Protein AF-A0A920PWQ1-F1 (afdb_monomer_lite)

pLDDT: mean 75.69, std 21.17, range [34.78, 96.69]

Foldseek 3Di:
DDWDQDPVVRDIDDDDDPDPLDHDDDDDDDDPPDDDDPVRVVRVVVSVVVVVVSVVVSCVPDVPDDDDPPPPPPDDDDDDDDD

Structure (mmCIF, N/CA/C/O backbone):
data_AF-A0A920PWQ1-F1
#
_entry.id   AF-A0A920PWQ1-F1
#
loop_
_atom_site.group_PDB
_atom_site.id
_atom_site.type_symbol
_atom_site.label_atom_id
_atom_site.label_alt_id
_atom_site.label_comp_id
_atom_site.label_asym_id
_atom_site.label_entity_id
_atom_site.label_seq_id
_atom_site.pdbx_PDB_ins_code
_atom_site.Cartn_x
_atom_site.Cartn_y
_atom_site.Cartn_z
_atom_site.occupancy
_atom_site.B_iso_or_equiv
_atom_site.auth_seq_id
_atom_site.auth_comp_id
_atom_site.auth_asym_id
_atom_site.auth_atom_id
_atom_site.pdbx_PDB_model_num
ATOM 1 N N . MET A 1 1 ? -18.064 0.368 9.676 1.00 67.56 1 MET A N 1
ATOM 2 C CA . MET A 1 1 ? -16.741 -0.122 10.112 1.00 67.56 1 MET A CA 1
ATOM 3 C C . MET A 1 1 ? -16.020 -0.747 8.925 1.00 67.56 1 MET A C 1
ATOM 5 O O . MET A 1 1 ? -16.613 -1.597 8.262 1.00 67.56 1 MET A O 1
ATOM 9 N N . LEU A 1 2 ? -14.810 -0.284 8.597 1.00 83.88 2 LEU A N 1
ATOM 10 C CA . LEU A 1 2 ? -14.060 -0.747 7.423 1.00 83.88 2 LEU A CA 1
ATOM 11 C C . LEU A 1 2 ? -13.351 -2.071 7.731 1.00 83.88 2 LEU A C 1
ATOM 13 O O . LEU A 1 2 ? -12.667 -2.190 8.745 1.00 83.88 2 LEU A O 1
ATOM 17 N N . HIS A 1 3 ? -13.507 -3.041 6.835 1.00 90.38 3 HIS A N 1
ATOM 18 C CA . HIS A 1 3 ? -12.847 -4.336 6.925 1.00 90.38 3 HIS A CA 1
ATOM 19 C C . HIS A 1 3 ? -11.874 -4.508 5.757 1.00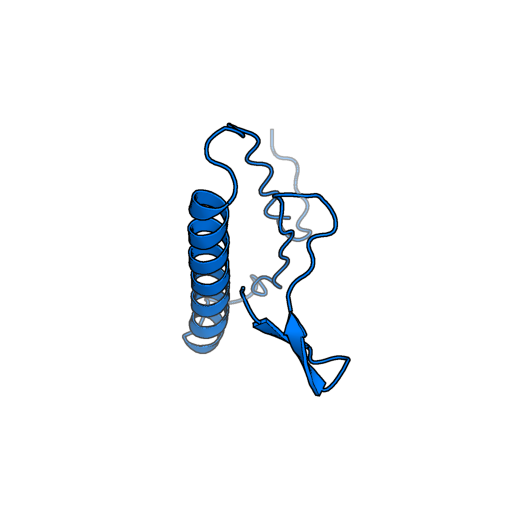 90.38 3 HIS A C 1
ATOM 21 O O . HIS A 1 3 ? -12.226 -4.217 4.612 1.00 90.38 3 HIS A O 1
ATOM 27 N N . ILE A 1 4 ? -10.665 -4.991 6.038 1.00 91.38 4 ILE A N 1
ATOM 28 C CA . ILE A 1 4 ? -9.618 -5.248 5.043 1.00 91.38 4 ILE A CA 1
ATOM 29 C C . ILE A 1 4 ? -9.186 -6.708 5.131 1.00 91.38 4 ILE A C 1
ATOM 31 O O . ILE A 1 4 ? -9.151 -7.317 6.198 1.00 91.38 4 ILE A O 1
ATOM 35 N N . TYR A 1 5 ? -8.853 -7.287 3.982 1.00 95.00 5 TYR A N 1
ATOM 36 C CA . TY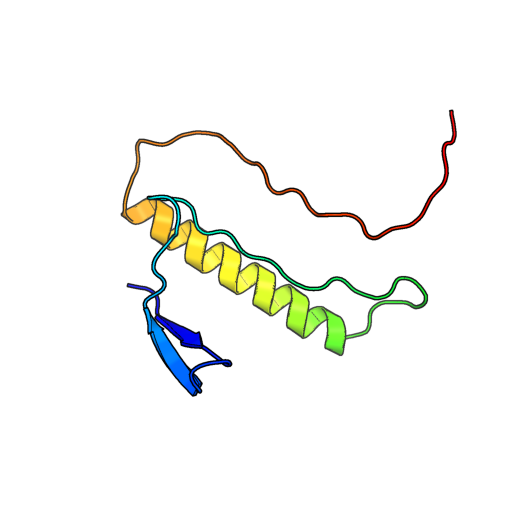R A 1 5 ? -8.261 -8.613 3.933 1.00 95.00 5 TYR A CA 1
ATOM 37 C C . TYR A 1 5 ? -6.813 -8.573 4.433 1.00 95.00 5 TYR A C 1
ATOM 39 O O . TYR A 1 5 ? -5.941 -7.969 3.806 1.00 95.00 5 TYR A O 1
ATOM 47 N N . ASN A 1 6 ? -6.553 -9.244 5.550 1.00 95.44 6 ASN A N 1
ATOM 48 C CA . ASN A 1 6 ? -5.219 -9.388 6.101 1.00 95.44 6 ASN A CA 1
ATOM 49 C C . ASN A 1 6 ? -4.516 -10.581 5.440 1.00 95.44 6 ASN A C 1
ATOM 51 O O . ASN A 1 6 ? -4.849 -11.737 5.699 1.00 95.44 6 ASN A O 1
ATOM 55 N N . THR A 1 7 ? -3.504 -10.311 4.617 1.00 95.81 7 THR A N 1
ATOM 56 C CA . THR A 1 7 ? -2.721 -11.353 3.935 1.00 95.81 7 THR A CA 1
ATOM 57 C C . THR A 1 7 ? -1.944 -12.255 4.901 1.00 95.81 7 THR A C 1
ATOM 59 O O . THR A 1 7 ? -1.800 -13.444 4.616 1.00 95.81 7 THR A O 1
ATOM 62 N N . LEU A 1 8 ? -1.485 -11.739 6.051 1.00 95.31 8 LEU A N 1
ATOM 63 C CA . LEU A 1 8 ? -0.786 -12.532 7.074 1.00 95.31 8 LEU A CA 1
ATOM 64 C C . LEU A 1 8 ? -1.727 -13.570 7.699 1.00 95.31 8 LEU A C 1
ATOM 66 O O . LEU A 1 8 ? -1.350 -14.722 7.897 1.00 95.31 8 LEU A O 1
ATOM 70 N N . ALA A 1 9 ? -2.964 -13.159 7.974 1.00 96.12 9 ALA A N 1
ATOM 71 C CA . ALA A 1 9 ? -3.967 -13.970 8.653 1.00 96.12 9 ALA A CA 1
ATOM 72 C C . ALA A 1 9 ? -4.928 -14.713 7.701 1.00 96.12 9 ALA A C 1
ATOM 74 O O . ALA A 1 9 ? -5.707 -15.556 8.147 1.00 96.12 9 ALA A O 1
ATOM 75 N N . LYS A 1 10 ? -4.876 -14.393 6.401 1.00 96.62 10 LYS A N 1
ATOM 76 C CA . LYS A 1 10 ? -5.732 -14.900 5.313 1.00 96.62 10 LYS A CA 1
ATOM 77 C C . LYS A 1 10 ? -7.234 -14.795 5.592 1.00 96.62 10 LYS A C 1
ATOM 79 O O . LYS A 1 10 ? -8.010 -15.677 5.229 1.00 96.62 10 LYS A O 1
ATOM 84 N N . ARG A 1 11 ? -7.650 -13.716 6.249 1.00 96.69 11 ARG A N 1
ATOM 85 C CA . ARG A 1 11 ? -9.054 -13.448 6.577 1.00 96.69 11 ARG A CA 1
ATOM 86 C C . ARG A 1 11 ? -9.350 -11.961 6.497 1.00 96.69 11 ARG A C 1
ATOM 88 O O . ARG A 1 11 ? -8.443 -11.133 6.518 1.00 96.69 11 ARG A O 1
ATOM 95 N N . VAL A 1 12 ? -10.631 -11.643 6.400 1.00 96.06 12 VAL A N 1
ATOM 96 C CA . VAL A 1 12 ? -11.121 -10.270 6.485 1.00 96.06 12 VAL A CA 1
ATOM 97 C C . VAL A 1 12 ? -11.164 -9.867 7.957 1.00 96.06 12 VAL A C 1
ATOM 99 O O . VAL A 1 12 ? -11.756 -10.575 8.769 1.00 96.06 12 VAL A O 1
ATOM 102 N N . GLU A 1 13 ? -10.518 -8.757 8.293 1.00 94.50 13 GLU A N 1
ATOM 103 C CA . GLU A 1 13 ? -10.434 -8.224 9.652 1.00 94.50 13 GLU A CA 1
ATOM 104 C C . GLU A 1 13 ? -10.857 -6.760 9.682 1.00 94.50 13 GLU A C 1
ATOM 106 O O . GLU A 1 13 ? -10.737 -6.033 8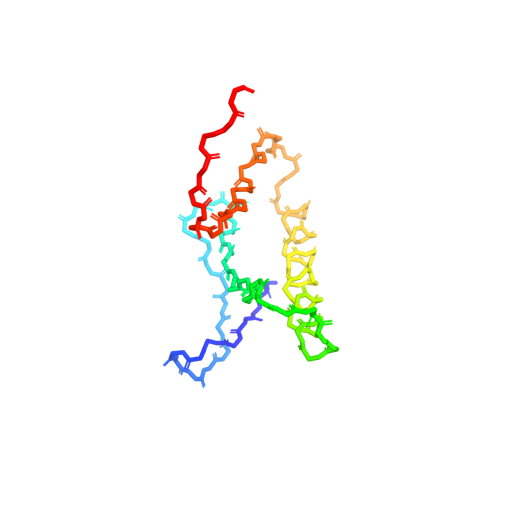.694 1.00 94.50 13 GLU A O 1
ATOM 111 N N . GLU A 1 14 ? -11.353 -6.327 10.832 1.00 91.19 14 GLU A N 1
ATOM 112 C CA . GLU A 1 14 ? -11.624 -4.923 11.101 1.00 91.19 14 GLU A CA 1
ATOM 113 C C . GLU A 1 14 ? -10.312 -4.155 11.314 1.00 91.19 14 GLU A C 1
ATOM 115 O O . GLU A 1 14 ? -9.410 -4.626 12.011 1.00 91.19 14 GLU A O 1
ATOM 120 N N . ILE A 1 15 ? -10.204 -2.958 10.733 1.00 87.56 15 ILE A N 1
ATOM 121 C CA . ILE A 1 15 ? -9.043 -2.093 10.962 1.00 87.56 15 ILE A CA 1
ATOM 122 C C . ILE A 1 15 ? -9.149 -1.463 12.350 1.00 87.56 15 ILE A C 1
ATOM 124 O O . ILE A 1 15 ? -10.029 -0.641 12.597 1.00 87.56 15 ILE A O 1
ATOM 128 N N . GLN A 1 16 ? -8.194 -1.779 13.221 1.00 87.00 16 GLN A N 1
ATOM 129 C CA . GLN A 1 16 ? -8.044 -1.136 14.524 1.00 87.00 16 GLN A CA 1
ATOM 130 C C . GLN A 1 16 ? -6.841 -0.184 14.476 1.00 87.00 16 GLN A C 1
ATOM 132 O O . GLN A 1 16 ? -5.704 -0.651 14.365 1.00 87.00 16 GLN A O 1
ATOM 137 N N . PRO A 1 17 ? -7.052 1.145 14.497 1.00 84.50 17 PRO A N 1
ATOM 138 C CA . PRO A 1 17 ? -5.953 2.099 14.434 1.00 84.50 17 PRO A CA 1
ATOM 139 C C . PRO A 1 17 ? -5.121 2.065 15.719 1.00 84.50 17 PRO A C 1
ATOM 141 O O . PRO A 1 17 ? -5.667 2.042 16.820 1.00 84.50 17 PRO A O 1
ATOM 144 N N . ALA A 1 18 ? -3.794 2.131 15.579 1.00 84.75 18 ALA A N 1
ATOM 145 C CA . ALA A 1 18 ? -2.879 2.202 16.720 1.00 84.75 18 ALA A CA 1
ATOM 146 C C . ALA A 1 18 ? -3.039 3.508 17.520 1.00 84.75 18 ALA A C 1
ATOM 148 O O . ALA A 1 18 ? -2.902 3.513 18.741 1.00 84.75 18 ALA A O 1
ATOM 149 N N . THR A 1 19 ? -3.359 4.610 16.834 1.00 82.94 19 THR A N 1
ATOM 150 C CA . THR A 1 19 ? -3.673 5.908 17.444 1.00 82.94 19 THR A CA 1
ATOM 151 C C . THR A 1 19 ? -5.123 6.278 17.126 1.00 82.94 19 THR A C 1
ATOM 153 O O . THR A 1 19 ? -5.484 6.316 15.947 1.00 82.94 19 THR A O 1
ATOM 156 N N . PRO A 1 20 ? -5.977 6.582 18.122 1.00 80.75 20 PRO A N 1
ATOM 157 C CA . PRO A 1 20 ? -7.373 6.929 17.872 1.00 80.75 20 PRO A CA 1
ATOM 158 C C . PRO A 1 20 ? -7.524 8.063 16.851 1.00 80.75 20 PRO A C 1
ATOM 160 O O . PRO A 1 20 ? -6.918 9.123 16.980 1.00 80.75 20 PRO A O 1
ATOM 163 N N . GLY A 1 21 ? -8.338 7.829 15.821 1.00 77.69 21 GLY A N 1
ATOM 164 C CA . GLY A 1 21 ? -8.583 8.796 14.749 1.00 77.69 21 GLY A CA 1
ATOM 165 C C . GLY A 1 21 ? -7.492 8.871 13.675 1.00 77.69 21 GLY A C 1
ATOM 166 O O . GLY A 1 21 ? -7.681 9.601 12.701 1.00 77.69 21 GLY A O 1
ATOM 167 N N . PHE A 1 22 ? -6.389 8.126 13.795 1.00 80.56 22 PHE A N 1
ATOM 168 C CA . PHE A 1 22 ? -5.301 8.130 12.819 1.00 80.56 22 PHE A CA 1
ATOM 169 C C . PHE A 1 22 ? -5.012 6.723 12.291 1.00 80.56 22 PHE A C 1
ATOM 171 O O . PHE A 1 22 ? -4.723 5.802 13.052 1.00 80.56 22 PHE A O 1
ATOM 178 N N . ILE A 1 23 ? -5.091 6.564 10.970 1.00 86.12 23 ILE A N 1
ATOM 179 C CA . ILE A 1 23 ? -4.749 5.318 10.286 1.00 86.12 23 ILE A CA 1
ATOM 180 C C . ILE A 1 23 ? -3.468 5.554 9.499 1.00 86.12 23 ILE A C 1
ATOM 182 O O . ILE A 1 23 ? -3.420 6.385 8.593 1.00 86.12 23 ILE A O 1
ATOM 186 N N . GLU A 1 24 ? -2.433 4.807 9.861 1.00 86.31 24 GLU A N 1
ATOM 187 C CA . GLU A 1 24 ? -1.153 4.805 9.166 1.00 86.31 24 GLU A CA 1
ATOM 188 C C . GLU A 1 24 ? -1.192 3.798 8.021 1.00 86.31 24 GLU A C 1
ATOM 190 O O . GLU A 1 24 ? -1.542 2.632 8.205 1.00 86.31 24 GLU A O 1
ATOM 195 N N . MET A 1 25 ? -0.821 4.248 6.824 1.00 89.12 25 MET A N 1
ATOM 196 C CA . MET A 1 25 ? -0.797 3.417 5.627 1.00 89.12 25 MET A CA 1
ATOM 197 C C . MET A 1 25 ? 0.536 3.584 4.902 1.00 89.12 25 MET A C 1
ATOM 199 O O . MET A 1 25 ? 0.957 4.700 4.601 1.00 89.12 25 MET A O 1
ATOM 203 N N . TYR A 1 26 ? 1.172 2.461 4.573 1.00 91.94 26 TYR A N 1
ATOM 204 C CA . TYR A 1 26 ? 2.389 2.413 3.770 1.00 91.94 26 TYR A CA 1
ATOM 205 C C . TYR A 1 26 ? 2.149 1.639 2.474 1.00 91.94 26 TYR A C 1
ATOM 207 O O . TYR A 1 26 ? 1.498 0.595 2.477 1.00 91.94 26 TYR A O 1
ATOM 215 N N . THR A 1 27 ? 2.720 2.132 1.373 1.00 91.19 27 THR A N 1
ATOM 216 C CA . THR A 1 27 ? 2.747 1.424 0.089 1.00 91.19 27 THR A CA 1
ATOM 217 C C . THR A 1 27 ? 4.126 1.530 -0.545 1.00 91.19 27 THR A C 1
ATOM 219 O O . THR A 1 27 ? 4.819 2.537 -0.400 1.00 91.19 27 THR A O 1
ATOM 222 N N . CYS A 1 28 ? 4.546 0.468 -1.228 1.00 91.00 28 CYS A N 1
ATOM 223 C CA . CYS A 1 28 ? 5.815 0.448 -1.942 1.00 91.00 28 CYS A CA 1
ATOM 224 C C . CYS A 1 28 ? 5.753 1.335 -3.199 1.00 91.00 28 CYS A C 1
ATOM 226 O O . CYS A 1 28 ? 4.786 1.300 -3.958 1.00 91.00 28 CYS A O 1
ATOM 228 N N . GLY A 1 29 ? 6.803 2.128 -3.425 1.00 87.88 29 GLY A N 1
ATOM 229 C CA . GLY A 1 29 ? 6.943 2.981 -4.610 1.00 87.88 29 GLY A CA 1
ATOM 230 C C . GLY A 1 29 ? 7.514 2.246 -5.833 1.00 87.88 29 GLY A C 1
ATOM 231 O O . GLY A 1 29 ? 7.951 1.098 -5.720 1.00 87.88 29 GLY A O 1
ATOM 232 N N . PRO A 1 30 ? 7.526 2.889 -7.016 1.00 90.56 30 PRO A N 1
ATOM 233 C CA . PRO A 1 30 ? 8.098 2.305 -8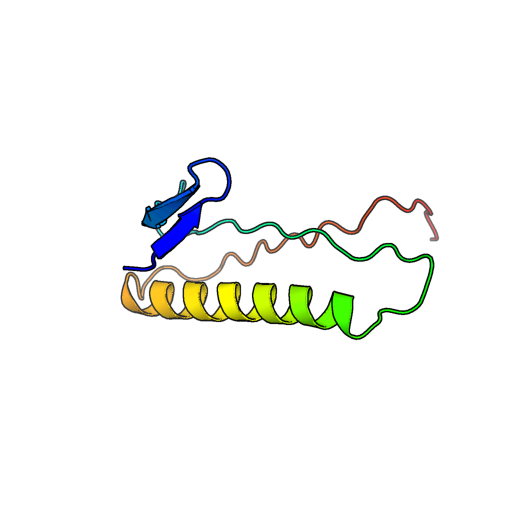.224 1.00 90.56 30 PRO A CA 1
ATOM 234 C C . PRO A 1 30 ? 9.623 2.359 -8.176 1.00 90.56 30 PRO A C 1
ATOM 236 O O . PRO A 1 30 ? 10.216 3.290 -7.634 1.00 90.56 30 PRO A O 1
ATOM 239 N N . THR A 1 31 ? 10.276 1.405 -8.831 1.00 89.69 31 THR A N 1
ATOM 240 C CA . THR A 1 31 ? 11.701 1.527 -9.150 1.00 89.69 31 THR A CA 1
ATOM 241 C C . THR A 1 31 ? 11.892 2.580 -10.246 1.00 89.69 31 THR A C 1
ATOM 243 O O . THR A 1 31 ? 11.317 2.441 -11.323 1.00 89.69 31 THR A O 1
ATOM 246 N N . VAL A 1 32 ? 12.726 3.595 -10.013 1.00 90.69 32 VAL A N 1
ATOM 247 C CA . VAL A 1 32 ? 12.885 4.780 -10.891 1.00 90.69 32 VAL A CA 1
ATOM 248 C C . VAL A 1 32 ? 13.769 4.566 -12.129 1.00 90.69 32 VAL A C 1
ATOM 250 O O . VAL A 1 32 ? 14.136 5.519 -12.806 1.00 90.69 32 VAL A O 1
ATOM 253 N N . TYR A 1 33 ? 14.143 3.323 -12.437 1.00 90.81 33 TYR A N 1
ATOM 254 C CA . TYR A 1 33 ? 15.035 3.016 -13.562 1.00 90.81 33 TYR A CA 1
ATOM 255 C C . TYR A 1 33 ? 14.341 3.036 -14.929 1.00 90.81 33 TYR A C 1
ATOM 257 O O . TYR A 1 33 ? 15.024 2.994 -15.951 1.00 90.81 33 TYR A O 1
ATOM 265 N N . ARG A 1 34 ? 13.004 3.025 -14.957 1.00 88.25 34 ARG A N 1
ATOM 266 C CA . ARG A 1 34 ? 12.185 3.007 -16.174 1.00 88.25 34 ARG A CA 1
ATOM 267 C C . ARG A 1 34 ? 10.861 3.719 -15.935 1.00 88.25 34 ARG A C 1
ATOM 269 O O . ARG A 1 34 ? 10.426 3.860 -14.791 1.00 88.25 34 ARG A O 1
ATOM 276 N N . ASP A 1 35 ? 10.216 4.096 -17.031 1.00 92.06 35 ASP A N 1
ATOM 277 C CA . ASP A 1 35 ? 8.889 4.697 -17.006 1.00 92.06 35 ASP A CA 1
ATOM 278 C C . ASP A 1 35 ? 7.853 3.760 -16.373 1.00 92.06 35 ASP A C 1
ATOM 280 O O . ASP A 1 35 ? 7.895 2.532 -16.517 1.00 92.06 35 ASP A O 1
ATOM 284 N N . ALA A 1 36 ? 6.898 4.358 -15.661 1.00 90.00 36 ALA A N 1
ATOM 285 C CA . ALA A 1 36 ? 5.803 3.622 -15.054 1.00 90.00 36 ALA A CA 1
ATOM 286 C C . ALA A 1 36 ? 4.880 3.042 -16.134 1.00 90.00 36 ALA A C 1
ATOM 288 O O . ALA A 1 36 ? 4.424 3.746 -17.032 1.00 90.00 36 ALA A O 1
ATOM 289 N N . HIS A 1 37 ? 4.548 1.758 -16.010 1.00 91.62 37 HIS A N 1
ATOM 290 C CA . HIS A 1 37 ? 3.570 1.102 -16.874 1.00 91.62 37 HIS A CA 1
ATOM 291 C C . HIS A 1 37 ? 2.210 0.957 -16.179 1.00 91.62 37 HIS A C 1
ATOM 293 O O . HIS A 1 37 ? 2.078 1.143 -14.967 1.00 91.62 37 HIS A O 1
ATOM 299 N N . ILE A 1 38 ? 1.186 0.568 -16.944 1.00 92.81 38 ILE A N 1
ATOM 300 C CA . ILE A 1 38 ? -0.205 0.443 -16.471 1.00 92.81 38 ILE A CA 1
ATOM 301 C C . ILE A 1 38 ? -0.366 -0.481 -15.250 1.00 92.81 38 ILE A C 1
ATOM 303 O O . ILE A 1 38 ? -1.202 -0.246 -14.382 1.00 92.81 38 ILE A O 1
ATOM 307 N N . GLY A 1 39 ? 0.488 -1.501 -15.144 1.00 91.25 39 GLY A N 1
ATOM 308 C CA . GLY A 1 39 ? 0.540 -2.402 -13.989 1.00 91.25 39 GLY A CA 1
ATOM 309 C C . GLY A 1 39 ? 0.904 -1.683 -12.688 1.00 91.25 39 GLY A C 1
ATOM 310 O O . GLY A 1 39 ? 0.274 -1.931 -11.663 1.00 91.25 39 GLY A O 1
ATOM 311 N N . ASN A 1 40 ? 1.846 -0.738 -12.740 1.00 92.00 40 ASN A N 1
ATOM 312 C CA . ASN A 1 40 ? 2.225 0.069 -11.578 1.00 92.00 40 ASN A CA 1
ATOM 313 C C . ASN A 1 40 ? 1.080 1.009 -11.187 1.00 92.00 40 ASN A C 1
ATOM 315 O O . ASN A 1 40 ? 0.741 1.122 -10.010 1.00 92.00 40 ASN A O 1
ATOM 319 N N . MET A 1 41 ? 0.439 1.630 -12.186 1.00 91.88 41 MET A N 1
ATOM 320 C CA . MET A 1 41 ? -0.665 2.569 -11.964 1.00 91.88 41 MET A CA 1
ATOM 321 C C . MET A 1 41 ? -1.840 1.915 -11.240 1.00 91.88 41 MET A C 1
ATOM 323 O O . MET A 1 41 ? -2.398 2.525 -10.335 1.00 91.88 41 MET A O 1
ATOM 327 N N . ARG A 1 42 ? -2.188 0.664 -11.574 1.00 93.38 42 ARG A N 1
ATOM 328 C CA . ARG A 1 42 ? -3.264 -0.069 -10.886 1.00 93.38 42 ARG A CA 1
ATOM 329 C C . ARG A 1 42 ? -3.036 -0.126 -9.374 1.00 93.38 42 ARG A C 1
ATOM 331 O O . ARG A 1 42 ? -3.962 0.124 -8.607 1.00 93.38 42 ARG A O 1
ATOM 338 N N . THR A 1 43 ? -1.814 -0.441 -8.954 1.00 91.19 43 THR A N 1
ATOM 339 C CA . THR A 1 43 ? -1.459 -0.529 -7.533 1.00 91.19 43 THR A CA 1
ATOM 340 C C . THR A 1 43 ? -1.520 0.842 -6.859 1.00 91.19 43 THR A C 1
ATOM 342 O O . THR A 1 43 ? -2.051 0.946 -5.755 1.00 91.19 43 THR A O 1
ATOM 345 N N . TYR A 1 44 ? -1.058 1.904 -7.526 1.00 91.06 44 TYR A N 1
ATOM 346 C CA . TYR A 1 44 ? -1.112 3.263 -6.969 1.00 91.06 44 TYR A CA 1
ATOM 347 C C . TYR A 1 44 ? -2.526 3.822 -6.879 1.00 91.06 44 TYR A C 1
ATOM 349 O O . TYR A 1 44 ? -2.873 4.418 -5.865 1.00 91.06 44 TYR A O 1
ATOM 357 N N . ILE A 1 45 ? -3.365 3.572 -7.884 1.00 94.19 45 ILE A N 1
ATOM 358 C CA . ILE A 1 45 ? -4.778 3.961 -7.845 1.00 94.19 45 ILE A CA 1
ATOM 359 C C . ILE A 1 45 ? -5.482 3.227 -6.706 1.00 94.19 45 ILE A C 1
ATOM 361 O O . ILE A 1 45 ? -6.222 3.843 -5.953 1.00 94.19 45 ILE A O 1
ATOM 365 N N . MET A 1 46 ? -5.222 1.930 -6.521 1.00 93.62 46 MET A N 1
ATOM 366 C CA . MET A 1 46 ? -5.819 1.175 -5.417 1.00 93.62 46 MET A CA 1
ATOM 367 C C . MET A 1 46 ? -5.384 1.707 -4.043 1.00 93.62 46 MET A C 1
ATOM 369 O O . MET A 1 46 ? -6.202 1.778 -3.124 1.00 93.62 46 MET A O 1
ATOM 373 N N . ALA A 1 47 ? -4.120 2.113 -3.907 1.00 91.69 47 ALA A N 1
ATOM 374 C CA . ALA A 1 47 ? -3.616 2.752 -2.698 1.00 91.69 47 ALA A CA 1
ATOM 375 C C . ALA A 1 47 ? -4.313 4.094 -2.418 1.00 91.69 47 ALA A C 1
ATOM 377 O O . ALA A 1 47 ? -4.777 4.324 -1.301 1.00 91.69 47 ALA A O 1
ATOM 378 N N . ASP A 1 48 ? -4.436 4.944 -3.439 1.00 92.75 48 ASP A N 1
ATOM 379 C CA . ASP A 1 48 ? -5.117 6.240 -3.349 1.00 92.75 48 ASP A CA 1
ATOM 380 C C . ASP A 1 48 ? -6.600 6.081 -2.988 1.00 92.75 48 ASP A C 1
ATOM 382 O O . ASP A 1 48 ? -7.108 6.740 -2.084 1.00 92.75 48 ASP A O 1
ATOM 386 N N . TRP A 1 49 ? -7.276 5.111 -3.602 1.00 93.75 49 TRP A N 1
ATOM 387 C CA . TRP A 1 49 ? -8.674 4.814 -3.303 1.00 93.75 49 TRP A CA 1
ATOM 388 C C . TRP A 1 49 ? -8.874 4.331 -1.868 1.00 93.75 49 TRP A C 1
ATOM 390 O O . TRP A 1 49 ? -9.792 4.775 -1.178 1.00 93.75 49 TRP A O 1
ATOM 400 N N . THR A 1 50 ? -7.983 3.460 -1.390 1.00 91.00 50 THR A N 1
ATOM 401 C CA . THR A 1 50 ? -8.015 2.970 -0.005 1.00 91.00 50 THR A CA 1
ATOM 402 C C . THR A 1 50 ? -7.841 4.127 0.976 1.00 91.00 50 THR A C 1
ATOM 404 O O . THR A 1 50 ? -8.583 4.223 1.957 1.00 91.00 50 THR A O 1
ATOM 407 N N . ARG A 1 51 ? -6.917 5.049 0.684 1.00 89.44 51 ARG A N 1
ATOM 408 C CA . ARG A 1 51 ? -6.728 6.274 1.463 1.00 89.44 51 ARG A CA 1
ATOM 409 C C . ARG A 1 51 ? -7.987 7.141 1.457 1.00 89.44 51 ARG A C 1
ATOM 411 O O . ARG A 1 51 ? -8.469 7.490 2.529 1.00 89.44 51 ARG A O 1
ATOM 418 N N . ALA A 1 52 ? -8.543 7.444 0.286 1.00 89.06 52 ALA A N 1
ATOM 419 C CA . ALA A 1 52 ? -9.723 8.298 0.160 1.00 89.06 52 ALA A CA 1
ATOM 420 C C . ALA A 1 52 ? -10.926 7.744 0.943 1.00 89.06 52 ALA A C 1
ATOM 422 O O . ALA A 1 52 ? -11.613 8.483 1.650 1.00 89.06 52 ALA A O 1
ATOM 423 N N . ILE A 1 53 ? -11.150 6.427 0.876 1.00 89.44 53 ILE A N 1
ATOM 424 C CA . ILE A 1 53 ? -12.205 5.752 1.644 1.00 89.44 53 ILE A CA 1
ATOM 425 C C . ILE A 1 53 ? -11.940 5.889 3.144 1.00 89.44 53 ILE A C 1
ATOM 427 O O . ILE A 1 53 ? -12.845 6.245 3.899 1.00 89.44 53 ILE A O 1
ATOM 431 N N . THR A 1 54 ? -10.707 5.648 3.576 1.00 86.12 54 THR A N 1
ATOM 432 C CA . THR A 1 54 ? -10.327 5.718 4.991 1.00 86.12 54 THR A CA 1
ATOM 433 C C . THR A 1 54 ? -10.488 7.137 5.553 1.00 86.12 54 THR A C 1
ATOM 435 O O . THR A 1 54 ? -11.069 7.317 6.626 1.00 86.12 54 THR A O 1
ATOM 438 N N . ASP A 1 55 ? -10.083 8.154 4.789 1.00 83.69 55 ASP A N 1
ATOM 439 C CA . ASP A 1 55 ? -10.245 9.568 5.143 1.00 83.69 55 ASP A CA 1
ATOM 440 C C . ASP A 1 55 ? -11.734 9.966 5.216 1.00 83.69 55 ASP A C 1
ATOM 442 O O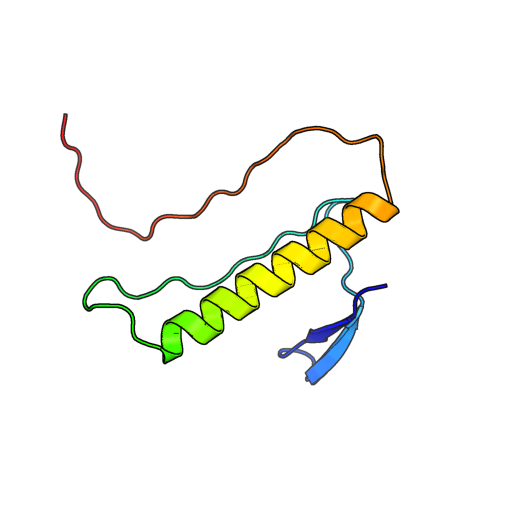 . ASP A 1 55 ? -12.147 10.696 6.123 1.00 83.69 55 ASP A O 1
ATOM 446 N N . SER A 1 56 ? -12.578 9.437 4.320 1.00 81.38 56 SER A N 1
ATOM 447 C CA . SER A 1 56 ? -14.027 9.702 4.342 1.00 81.38 56 SER A CA 1
ATOM 448 C C . SER A 1 56 ? -14.721 9.150 5.596 1.00 81.38 56 SER A C 1
ATOM 450 O O . SER A 1 56 ? -15.635 9.778 6.131 1.00 81.38 56 SER A O 1
ATOM 452 N N . GLN A 1 57 ? -14.260 8.003 6.105 1.00 71.62 57 GLN A N 1
ATOM 453 C CA . GLN A 1 57 ? -14.797 7.377 7.317 1.00 71.62 57 GLN A CA 1
ATOM 454 C C . GLN A 1 57 ? -14.332 8.109 8.585 1.00 71.62 57 GLN A C 1
ATOM 456 O O . GLN A 1 57 ? -15.088 8.205 9.552 1.00 71.62 57 GLN A O 1
ATOM 461 N N . ARG A 1 58 ? -13.129 8.703 8.571 1.00 66.25 58 ARG A N 1
ATOM 462 C CA . ARG A 1 58 ? -12.647 9.584 9.650 1.00 66.25 58 ARG A CA 1
ATOM 463 C C . ARG A 1 58 ? -13.553 10.806 9.835 1.00 66.25 58 ARG A C 1
ATOM 465 O O . ARG A 1 58 ? -13.854 11.170 10.969 1.00 66.25 58 ARG A O 1
ATOM 472 N N . SER A 1 59 ? -14.018 11.422 8.745 1.00 57.00 59 SER A N 1
ATOM 473 C CA . SER A 1 59 ? -14.906 12.594 8.827 1.00 57.00 59 SER A CA 1
ATOM 474 C C . SER A 1 59 ? -16.245 12.297 9.515 1.00 57.00 59 SER A C 1
ATOM 476 O O . SER A 1 59 ? -16.894 13.227 9.985 1.00 57.00 59 SER A O 1
ATOM 478 N N . GLN A 1 60 ? -16.669 11.031 9.571 1.00 54.00 60 GLN A N 1
ATOM 479 C CA . GLN A 1 60 ? -17.923 10.630 10.212 1.00 54.00 60 GLN A CA 1
ATOM 480 C C . GLN A 1 60 ? -17.763 10.351 11.714 1.00 54.00 60 GLN A C 1
ATOM 482 O O . GLN A 1 60 ? -18.753 10.398 12.439 1.00 54.00 60 GLN A O 1
ATOM 487 N N . SER A 1 61 ? -16.546 10.071 12.197 1.00 56.38 61 SER A N 1
ATOM 488 C CA . SER A 1 61 ? -16.307 9.639 13.581 1.00 56.38 61 SER A CA 1
ATOM 489 C C . SER A 1 61 ? -15.753 10.723 14.509 1.00 56.38 61 SER A C 1
ATOM 491 O O . SER A 1 61 ? -15.918 10.595 15.721 1.00 56.38 61 SER A O 1
ATOM 493 N N . ASN A 1 62 ? -15.129 11.794 13.996 1.00 54.22 62 ASN A N 1
ATOM 494 C CA . ASN A 1 62 ? -14.666 12.900 14.844 1.00 54.22 62 ASN A CA 1
ATOM 495 C C . ASN A 1 62 ? -14.541 14.246 14.085 1.00 54.22 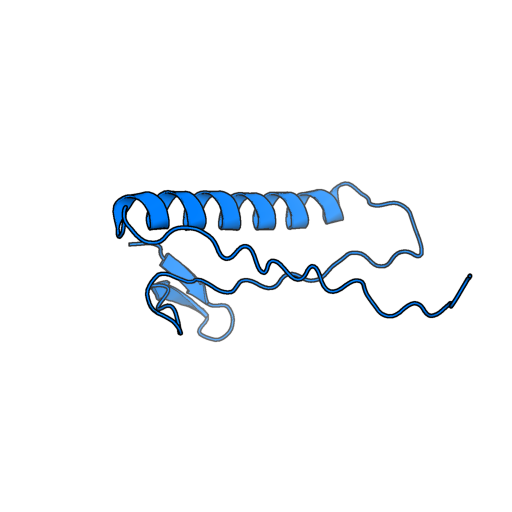62 ASN A C 1
ATOM 497 O O . ASN A 1 62 ? -13.508 14.497 13.459 1.00 54.22 62 ASN A O 1
ATOM 501 N N . PRO A 1 63 ? -15.548 15.141 14.153 1.00 53.09 63 PRO A N 1
ATOM 502 C CA . PRO A 1 63 ? -15.535 16.426 13.443 1.00 53.09 63 PRO A CA 1
ATOM 503 C C . PRO A 1 63 ? -14.621 17.507 14.061 1.00 53.09 63 PRO A C 1
ATOM 505 O O . PRO A 1 63 ? -14.487 18.574 13.470 1.00 53.09 63 PRO A O 1
ATOM 508 N N . HIS A 1 64 ? -13.974 17.265 15.214 1.00 54.94 64 HIS A N 1
ATOM 509 C CA . HIS A 1 64 ? -13.242 18.301 15.972 1.00 54.94 64 HIS A CA 1
ATOM 510 C C . HIS A 1 64 ? -11.705 18.180 15.995 1.00 54.94 64 HIS A C 1
ATOM 512 O O . HIS A 1 64 ? -11.050 18.980 16.660 1.00 54.94 64 HIS A O 1
ATOM 518 N N . GLN A 1 65 ? -11.091 17.225 15.287 1.00 49.41 65 GLN A N 1
ATOM 519 C CA . GLN A 1 65 ? -9.624 17.099 15.248 1.00 49.41 65 GLN A CA 1
ATOM 520 C C . GLN A 1 65 ? -9.046 17.622 13.932 1.00 49.41 65 GLN A C 1
ATOM 522 O O . GLN A 1 65 ? -8.978 16.922 12.921 1.00 49.41 65 GLN A O 1
ATOM 527 N N . GLU A 1 66 ? -8.622 18.877 13.969 1.00 46.88 66 GLU A N 1
ATOM 528 C CA . GLU A 1 66 ? -8.005 19.597 12.867 1.00 46.88 66 GLU A CA 1
ATOM 529 C C . GLU A 1 66 ? -6.462 19.461 12.870 1.00 46.88 66 GLU A C 1
ATOM 531 O O . GLU A 1 66 ? -5.816 19.492 13.912 1.00 46.88 66 GLU A O 1
ATOM 536 N N . HIS A 1 67 ? -5.904 19.320 11.660 1.00 47.22 67 HIS A N 1
ATOM 537 C CA . HIS A 1 67 ? -4.530 19.632 11.219 1.00 47.22 67 HIS A CA 1
ATOM 538 C C . HIS A 1 67 ? -3.316 18.990 11.906 1.00 47.22 67 HIS A C 1
ATOM 540 O O . HIS A 1 67 ? -2.585 19.669 12.605 1.00 47.22 67 HIS A O 1
ATOM 546 N N . HIS A 1 68 ? -2.936 17.777 11.489 1.00 39.03 68 HIS A N 1
ATOM 547 C CA . HIS A 1 68 ? -1.514 17.449 11.282 1.00 39.03 68 HIS A CA 1
ATOM 548 C C . HIS A 1 68 ? -1.365 16.504 10.079 1.00 39.03 68 HIS A C 1
ATOM 550 O O . HIS A 1 68 ? -1.385 15.281 10.200 1.00 39.03 68 HIS A O 1
ATOM 556 N N . ARG A 1 69 ? -1.238 17.076 8.871 1.00 47.34 69 ARG A N 1
ATOM 557 C CA . ARG A 1 69 ? -0.806 16.327 7.680 1.00 47.34 69 ARG A CA 1
ATOM 558 C C . ARG A 1 69 ? 0.686 16.012 7.818 1.00 47.34 69 ARG A C 1
ATOM 560 O O . ARG A 1 69 ? 1.517 16.777 7.346 1.00 47.34 69 ARG A O 1
ATOM 567 N N . LEU A 1 70 ? 1.024 14.883 8.428 1.00 38.84 70 LEU A N 1
ATOM 568 C CA . LEU A 1 70 ? 2.349 14.272 8.297 1.00 38.84 70 LEU A CA 1
ATOM 569 C C . LEU A 1 70 ? 2.233 13.048 7.391 1.00 38.84 70 LEU A C 1
ATOM 571 O O . LEU A 1 70 ? 2.323 11.908 7.825 1.00 38.84 70 LEU A O 1
ATOM 575 N N . TRP A 1 71 ? 2.005 13.297 6.102 1.00 44.84 71 TRP A N 1
ATOM 576 C CA . TRP A 1 71 ? 2.216 12.281 5.075 1.00 44.84 71 TRP A CA 1
ATOM 577 C C . TRP A 1 71 ? 3.660 12.410 4.597 1.00 44.84 71 TRP A C 1
ATOM 579 O O . TRP A 1 71 ? 3.940 13.067 3.595 1.00 44.84 71 TRP A O 1
ATOM 589 N N . SER A 1 72 ? 4.587 11.815 5.347 1.00 35.88 72 SER A N 1
ATOM 590 C CA . SER A 1 72 ? 5.957 11.617 4.880 1.00 35.88 72 SER A CA 1
ATOM 591 C C . SER A 1 72 ? 5.933 10.565 3.777 1.00 35.88 72 SER A C 1
ATOM 593 O O . SER A 1 72 ? 6.046 9.366 4.022 1.00 35.88 72 SER A O 1
ATOM 595 N N . TYR A 1 73 ? 5.762 11.027 2.541 1.00 38.94 73 TYR A N 1
ATOM 596 C CA . TYR A 1 73 ? 6.170 10.286 1.358 1.00 38.94 73 TYR A CA 1
ATOM 597 C C . TYR A 1 73 ? 7.679 10.077 1.505 1.00 38.94 73 TYR A C 1
ATOM 599 O O . TYR A 1 73 ? 8.438 11.016 1.296 1.00 38.94 73 TYR A O 1
ATOM 607 N N . ALA A 1 74 ? 8.124 8.910 1.976 1.00 38.28 74 ALA A N 1
ATOM 608 C CA . ALA A 1 74 ? 9.546 8.603 2.052 1.00 38.28 74 ALA A CA 1
ATOM 609 C C . ALA A 1 74 ? 10.077 8.541 0.609 1.00 38.28 74 ALA A C 1
ATOM 611 O O . ALA A 1 74 ? 9.758 7.579 -0.099 1.00 38.28 74 ALA A O 1
ATOM 612 N N . PRO A 1 75 ? 10.841 9.542 0.124 1.00 39.09 75 PRO A N 1
ATOM 613 C CA . PRO A 1 75 ? 11.488 9.399 -1.159 1.00 39.09 75 PRO A CA 1
ATOM 614 C C . PRO A 1 75 ? 12.584 8.360 -0.955 1.00 39.09 75 PRO A C 1
ATOM 616 O O . PRO A 1 75 ? 13.424 8.482 -0.060 1.00 39.09 75 PRO A O 1
ATOM 619 N N . GLY A 1 76 ? 12.538 7.299 -1.755 1.00 38.91 76 GLY A N 1
ATOM 620 C CA . GLY A 1 76 ? 13.602 6.315 -1.790 1.00 38.91 76 GLY A CA 1
ATOM 621 C C . GLY A 1 76 ? 14.956 7.007 -1.948 1.00 38.91 76 GLY A C 1
ATOM 622 O O . GLY A 1 76 ? 15.161 7.788 -2.869 1.00 38.91 76 GLY A O 1
ATOM 623 N N . ILE A 1 77 ? 15.847 6.739 -0.995 1.00 46.06 77 ILE A N 1
ATOM 624 C CA . ILE A 1 77 ? 17.261 6.407 -1.202 1.00 46.06 77 ILE A CA 1
ATOM 625 C C . ILE A 1 77 ? 17.786 6.798 -2.599 1.00 46.06 77 ILE A C 1
ATOM 627 O O . ILE A 1 77 ? 17.692 6.037 -3.558 1.00 46.06 77 ILE A O 1
ATOM 631 N N . GLY A 1 78 ? 18.355 7.997 -2.703 1.00 35.78 78 GLY A N 1
ATOM 632 C CA . GLY A 1 78 ? 18.995 8.506 -3.914 1.00 35.78 78 GLY A CA 1
ATOM 633 C C . GLY A 1 78 ? 19.755 9.781 -3.586 1.00 35.78 78 GLY A C 1
ATOM 634 O O . GLY A 1 78 ? 19.193 10.869 -3.596 1.00 35.78 78 GLY A O 1
ATOM 635 N N . GLY A 1 79 ? 21.014 9.623 -3.183 1.00 40.50 79 GLY A N 1
ATOM 636 C CA . GLY A 1 79 ? 21.860 10.702 -2.692 1.00 40.50 79 GLY A CA 1
ATOM 637 C C . GLY A 1 79 ? 22.131 11.812 -3.710 1.00 40.50 79 GLY A C 1
ATOM 638 O O . GLY A 1 79 ? 22.127 11.604 -4.919 1.00 40.50 79 GLY A O 1
ATOM 639 N N . GLY A 1 80 ? 22.449 12.994 -3.185 1.00 34.78 80 GLY A N 1
ATOM 640 C CA . GLY A 1 80 ? 23.010 14.082 -3.975 1.00 34.78 80 GLY A CA 1
ATOM 641 C C . GLY A 1 80 ? 22.646 15.452 -3.434 1.00 34.78 80 GLY A C 1
ATOM 642 O O . GLY A 1 80 ? 21.720 16.086 -3.924 1.00 34.78 80 GLY A O 1
ATOM 643 N N . ARG A 1 81 ? 23.432 15.946 -2.469 1.00 46.72 81 ARG A N 1
ATOM 644 C CA . ARG A 1 81 ? 23.547 17.387 -2.207 1.00 46.72 81 ARG A CA 1
ATOM 645 C C . ARG A 1 81 ? 23.765 18.113 -3.537 1.00 46.72 81 ARG A C 1
ATOM 647 O O . ARG A 1 81 ? 24.791 17.884 -4.178 1.00 46.72 81 ARG A O 1
ATOM 654 N N . ARG A 1 82 ? 22.895 19.054 -3.893 1.00 45.25 82 ARG A N 1
ATOM 655 C CA . ARG A 1 82 ? 23.284 20.216 -4.698 1.00 45.25 82 ARG A CA 1
ATOM 656 C C . ARG A 1 82 ? 22.613 21.457 -4.121 1.00 45.25 82 ARG A C 1
ATOM 658 O O . ARG A 1 82 ? 21.405 21.578 -4.215 1.00 45.25 82 ARG A O 1
ATOM 665 N N . ARG A 1 83 ? 23.491 22.249 -3.494 1.00 42.16 83 ARG A N 1
ATOM 666 C CA . ARG A 1 83 ? 23.517 23.704 -3.277 1.00 42.16 83 ARG A CA 1
ATOM 667 C C . ARG A 1 83 ? 22.191 24.416 -3.059 1.00 42.16 83 ARG A C 1
ATOM 669 O O . ARG A 1 83 ? 21.409 24.496 -4.024 1.00 42.16 83 ARG A O 1
#

Sequence (83 aa):
MLHIYNTLAKRVEEIQPATPGFIEMYTCGPTVYRDAHIGNMRTYIMADWTRAITDSQRSQSNPHQEHHRLWSYAPGIGGGRRR

Radius of gyration: 16.33 Å; chains: 1; bounding box: 42×39×35 Å

Secondary structure (DSSP, 8-state):
--EEEETTTTEEEE---SBTTB-----PPPPTTSPPPHHHHHHHHHHHHHHHHHHHHHHHH-TT------------S------